Protein AF-M8AI53-F1 (afdb_monomer_lite)

Secondary structure (DSSP, 8-state):
--HHHHHHHHHHHHTTTTTT---TT--EE-TT-SS--EE-GGG-TT-GGGSTT-HHHHHHHHHHHHHSS-EEEES-GGGSHHHHHHHHHHTT-S-EEEE----

Organism: Triticum urartu (NCBI:txid4572)

Structure (mmCIF, N/CA/C/O backbone):
data_AF-M8AI53-F1
#
_entry.id   AF-M8AI53-F1
#
loop_
_atom_site.group_PDB
_atom_site.id
_atom_site.type_symbol
_atom_site.label_atom_id
_atom_site.label_alt_id
_atom_site.label_comp_id
_atom_site.label_asym_id
_atom_site.label_entity_id
_atom_site.label_seq_id
_atom_site.pdbx_PDB_ins_code
_atom_site.C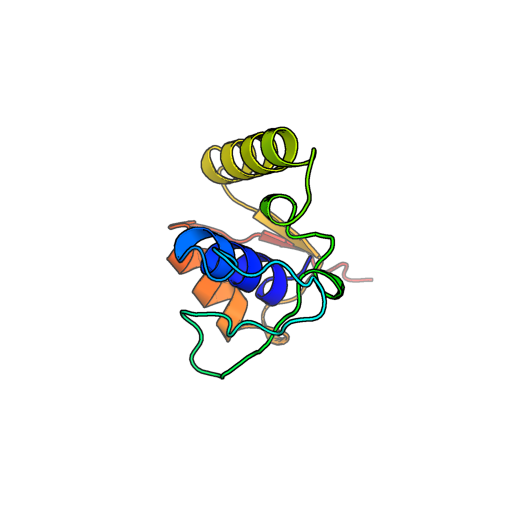artn_x
_atom_site.Cartn_y
_atom_site.Cartn_z
_atom_site.occupancy
_atom_site.B_iso_or_equiv
_atom_site.auth_seq_id
_atom_site.auth_comp_id
_atom_site.auth_asym_id
_atom_site.auth_atom_id
_atom_site.pdbx_PDB_model_num
ATOM 1 N N . MET A 1 1 ? -0.078 9.278 4.777 1.00 72.94 1 MET A N 1
ATOM 2 C CA . MET A 1 1 ? -0.661 8.027 4.244 1.00 72.94 1 MET A CA 1
ATOM 3 C C . MET A 1 1 ? -1.975 7.784 4.965 1.00 72.94 1 MET A C 1
ATOM 5 O O . MET A 1 1 ? -1.951 7.817 6.188 1.00 72.94 1 MET A O 1
ATOM 9 N N . CYS A 1 2 ? -3.075 7.595 4.231 1.00 86.81 2 CYS A N 1
ATOM 10 C CA . CYS A 1 2 ? -4.386 7.221 4.779 1.00 86.81 2 CYS A CA 1
ATOM 11 C C . CYS A 1 2 ? -4.605 5.695 4.714 1.00 86.81 2 CYS A C 1
ATOM 13 O O . CYS A 1 2 ? -3.718 4.975 4.235 1.00 86.81 2 CYS A O 1
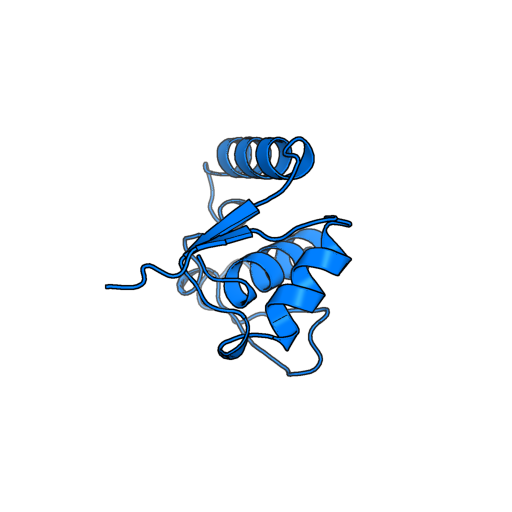ATOM 15 N N . ALA A 1 3 ? -5.752 5.199 5.194 1.00 89.81 3 ALA A N 1
ATOM 16 C CA . ALA A 1 3 ? -6.022 3.766 5.324 1.00 89.81 3 ALA A CA 1
ATOM 17 C C . ALA A 1 3 ? -6.131 3.110 3.946 1.00 89.81 3 ALA A C 1
ATOM 19 O O . ALA A 1 3 ? -5.565 2.039 3.715 1.00 89.81 3 ALA A O 1
ATOM 20 N N . PHE A 1 4 ? -6.754 3.819 3.002 1.00 92.00 4 PHE A N 1
ATOM 21 C CA . PHE A 1 4 ? -6.793 3.425 1.598 1.00 92.00 4 PHE A CA 1
ATOM 22 C C . PHE A 1 4 ? -5.386 3.212 1.023 1.00 92.00 4 PHE A C 1
ATOM 24 O O . PHE A 1 4 ? -5.094 2.148 0.480 1.00 92.00 4 PHE A O 1
ATOM 31 N N . CYS A 1 5 ? -4.476 4.180 1.189 1.00 92.19 5 CYS A N 1
ATOM 32 C CA . CYS A 1 5 ? -3.129 4.088 0.618 1.00 92.19 5 CYS A CA 1
ATOM 33 C C . CYS A 1 5 ? -2.341 2.881 1.142 1.00 92.19 5 CYS A C 1
ATOM 35 O O . CYS A 1 5 ? -1.706 2.183 0.353 1.00 92.19 5 CYS A O 1
ATOM 37 N N . VAL A 1 6 ? -2.366 2.636 2.457 1.00 91.81 6 VAL A N 1
ATOM 38 C CA . VAL A 1 6 ? -1.591 1.537 3.063 1.00 91.81 6 VAL A CA 1
ATOM 39 C C . VAL A 1 6 ? -2.191 0.165 2.762 1.00 91.81 6 VAL A C 1
ATOM 41 O O . VAL A 1 6 ? -1.446 -0.809 2.656 1.00 91.81 6 VAL A O 1
ATOM 44 N N . LEU A 1 7 ? -3.510 0.080 2.565 1.00 94.12 7 LEU A N 1
ATOM 45 C CA . LEU A 1 7 ? -4.165 -1.138 2.092 1.00 94.12 7 LEU A CA 1
ATOM 46 C C . LEU A 1 7 ? -3.828 -1.418 0.624 1.00 94.12 7 LEU A C 1
ATOM 48 O O . LEU A 1 7 ? -3.460 -2.542 0.291 1.00 94.12 7 LEU A O 1
ATOM 52 N N . CYS A 1 8 ? -3.881 -0.401 -0.239 1.00 96.06 8 CYS A N 1
ATOM 53 C CA . CYS A 1 8 ? -3.473 -0.523 -1.639 1.00 96.06 8 CYS A CA 1
ATOM 54 C C . CYS A 1 8 ? -2.017 -0.979 -1.766 1.00 96.06 8 CYS A C 1
ATOM 56 O O . CYS A 1 8 ? -1.742 -1.905 -2.528 1.00 96.06 8 CYS A O 1
ATOM 58 N N . GLN A 1 9 ? -1.109 -0.380 -0.986 1.00 94.81 9 GLN A N 1
ATOM 59 C CA . GLN A 1 9 ? 0.291 -0.799 -0.930 1.00 94.81 9 GLN A CA 1
ATOM 60 C C . GLN A 1 9 ? 0.398 -2.272 -0.525 1.00 94.81 9 GLN A C 1
ATOM 62 O O . GLN A 1 9 ? 1.006 -3.065 -1.241 1.00 94.81 9 GLN A O 1
ATOM 67 N N . HIS A 1 10 ? -0.236 -2.646 0.594 1.00 94.25 10 HIS A N 1
ATOM 68 C CA . HIS A 1 10 ? -0.205 -4.016 1.097 1.00 94.25 10 HIS A CA 1
ATOM 69 C C . HIS A 1 10 ? -0.690 -5.018 0.048 1.00 94.25 10 HIS A C 1
ATOM 71 O O . HIS A 1 10 ? -0.041 -6.036 -0.167 1.00 94.25 10 HIS A O 1
ATOM 77 N N . ASN A 1 11 ? -1.802 -4.730 -0.627 1.00 96.12 11 ASN A N 1
ATOM 78 C CA . ASN A 1 11 ? -2.374 -5.639 -1.612 1.00 96.12 11 ASN A CA 1
ATOM 79 C C . ASN A 1 11 ? -1.494 -5.746 -2.863 1.00 96.12 11 ASN A C 1
ATOM 81 O O . ASN A 1 11 ? -1.199 -6.848 -3.316 1.00 96.12 11 ASN A O 1
ATOM 85 N N . VAL A 1 12 ? -1.029 -4.626 -3.412 1.00 95.88 12 VAL A N 1
ATOM 86 C CA . VAL A 1 12 ? -0.144 -4.642 -4.585 1.00 95.88 12 VAL A CA 1
ATOM 87 C C . VAL A 1 12 ? 1.138 -5.429 -4.311 1.00 95.88 12 VAL A C 1
ATOM 89 O O . VAL A 1 12 ? 1.547 -6.223 -5.157 1.00 95.88 12 VAL A O 1
ATOM 92 N N . GLU A 1 13 ? 1.743 -5.256 -3.133 1.00 93.31 13 GLU A N 1
ATOM 93 C CA . GLU A 1 13 ? 2.949 -5.991 -2.743 1.00 93.31 13 GLU A CA 1
ATOM 94 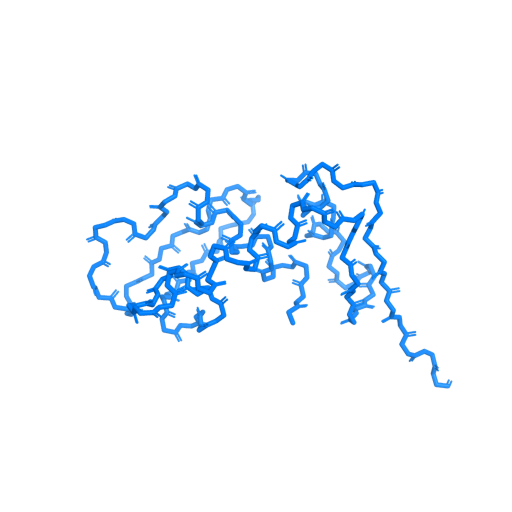C C . GLU A 1 13 ? 2.650 -7.469 -2.464 1.00 93.31 13 GLU A C 1
ATOM 96 O O . GLU A 1 13 ? 3.328 -8.342 -2.992 1.00 93.31 13 GLU A O 1
ATOM 101 N N . ARG A 1 14 ? 1.595 -7.776 -1.699 1.00 93.62 14 ARG A N 1
ATOM 102 C CA . ARG A 1 14 ? 1.206 -9.153 -1.349 1.00 93.62 14 ARG A CA 1
ATOM 103 C C . ARG A 1 14 ? 0.940 -10.023 -2.575 1.00 93.62 14 ARG A C 1
ATOM 105 O O . ARG A 1 14 ? 1.240 -11.214 -2.560 1.00 93.62 14 ARG A O 1
ATOM 112 N N . PHE A 1 15 ? 0.314 -9.447 -3.596 1.00 95.50 15 PHE A N 1
ATOM 113 C CA . PHE A 1 15 ? -0.069 -10.152 -4.817 1.00 95.50 15 PHE A CA 1
ATOM 114 C C . PHE A 1 15 ? 0.925 -9.938 -5.965 1.00 95.50 15 PHE A C 1
ATOM 116 O O . PHE A 1 15 ? 0.653 -10.387 -7.076 1.00 95.50 15 PHE A O 1
ATOM 123 N N . ASN A 1 16 ? 2.053 -9.264 -5.710 1.00 94.31 16 ASN A N 1
ATOM 124 C CA . ASN A 1 16 ? 3.069 -8.932 -6.706 1.00 94.31 16 ASN A CA 1
ATOM 125 C C . ASN A 1 16 ? 2.478 -8.299 -7.983 1.00 94.31 16 ASN A C 1
ATOM 127 O O . ASN A 1 16 ? 2.869 -8.623 -9.102 1.00 94.31 16 ASN A O 1
ATOM 131 N N . ALA A 1 17 ? 1.508 -7.388 -7.834 1.00 95.50 17 ALA A N 1
ATOM 132 C CA . ALA A 1 17 ? 0.726 -6.855 -8.958 1.00 95.50 17 ALA A CA 1
ATOM 133 C C . ALA A 1 17 ? 1.574 -6.087 -9.993 1.00 95.50 17 ALA A C 1
ATOM 135 O O . ALA A 1 17 ? 1.141 -5.861 -11.119 1.00 95.50 17 ALA A O 1
ATOM 136 N N . TYR A 1 18 ? 2.781 -5.687 -9.602 1.00 94.19 18 TYR A N 1
ATOM 137 C CA . TYR A 1 18 ? 3.745 -4.967 -10.423 1.00 94.19 18 TYR A CA 1
ATOM 138 C C . TYR A 1 18 ? 4.789 -5.869 -11.109 1.00 94.19 18 TYR A C 1
ATOM 140 O O . TYR A 1 18 ? 5.612 -5.355 -11.878 1.00 94.19 18 TYR A O 1
ATOM 148 N N . ASP A 1 19 ? 4.788 -7.182 -10.863 1.00 93.75 19 ASP A N 1
ATOM 149 C CA . ASP A 1 19 ? 5.765 -8.101 -11.452 1.00 93.75 19 ASP A CA 1
ATOM 150 C C . ASP A 1 19 ? 5.700 -8.091 -12.982 1.00 93.75 19 ASP A C 1
ATOM 152 O O . ASP A 1 19 ? 4.634 -8.139 -13.594 1.00 93.75 19 ASP A O 1
ATOM 156 N N . GLY A 1 20 ? 6.868 -7.991 -13.619 1.00 92.25 20 GLY A N 1
ATOM 157 C CA . GLY A 1 20 ? 6.990 -7.926 -15.079 1.00 92.25 20 GLY A CA 1
ATOM 158 C C . GLY A 1 20 ? 6.546 -6.601 -15.717 1.00 92.25 20 GLY A C 1
ATOM 159 O O . GLY A 1 20 ? 6.752 -6.410 -16.914 1.00 92.25 20 GLY A O 1
ATOM 160 N N . VAL A 1 21 ? 5.994 -5.656 -14.950 1.00 93.88 21 VAL A N 1
ATOM 161 C CA . VAL A 1 21 ? 5.612 -4.332 -15.457 1.00 93.88 21 VAL A CA 1
ATOM 162 C C . VAL A 1 21 ? 6.843 -3.428 -15.471 1.00 93.88 21 VAL A C 1
ATOM 164 O O . VAL A 1 21 ? 7.297 -2.999 -14.415 1.00 93.88 21 VAL A O 1
ATOM 167 N N . LEU A 1 22 ? 7.394 -3.125 -16.648 1.00 92.69 22 LEU A N 1
ATOM 168 C CA . LEU A 1 22 ? 8.614 -2.310 -16.772 1.00 92.69 22 LEU A CA 1
ATOM 169 C C . LEU A 1 22 ? 8.338 -0.800 -16.852 1.00 92.69 22 LEU A C 1
ATOM 171 O O . LEU A 1 22 ? 9.122 -0.007 -16.336 1.00 92.69 22 LEU A O 1
ATOM 175 N N . ASP A 1 23 ? 7.231 -0.397 -17.481 1.00 95.31 23 ASP A N 1
ATOM 176 C CA . ASP A 1 23 ? 6.840 1.013 -17.598 1.00 95.31 23 ASP A CA 1
ATOM 177 C C . ASP A 1 23 ? 6.158 1.498 -16.312 1.00 95.31 23 ASP A C 1
ATOM 179 O O . ASP A 1 23 ? 5.189 0.910 -15.833 1.00 95.31 23 ASP A O 1
ATOM 183 N N . TYR A 1 24 ? 6.655 2.597 -15.749 1.00 94.31 24 TYR A N 1
ATOM 184 C CA . TYR A 1 24 ? 6.149 3.149 -14.492 1.00 94.31 24 TYR A CA 1
ATOM 185 C C . TYR A 1 24 ? 4.803 3.852 -14.649 1.00 94.31 24 TYR A C 1
ATOM 187 O O . TYR A 1 24 ? 4.126 4.066 -13.643 1.00 94.31 24 TYR A O 1
ATOM 195 N N . ASN A 1 25 ? 4.407 4.184 -15.880 1.00 96.75 25 ASN A N 1
ATOM 196 C CA . ASN A 1 25 ? 3.093 4.738 -16.198 1.00 96.75 25 ASN A CA 1
ATOM 197 C C . ASN A 1 25 ? 2.065 3.661 -16.563 1.00 96.75 25 ASN A C 1
ATOM 199 O O . ASN A 1 25 ? 0.898 3.991 -16.766 1.00 96.75 25 ASN A O 1
ATOM 203 N N . HIS A 1 26 ? 2.464 2.389 -16.629 1.00 97.25 26 HIS A N 1
ATOM 204 C CA . HIS A 1 26 ? 1.524 1.307 -16.877 1.00 97.25 26 HIS A CA 1
ATOM 205 C C . HIS A 1 26 ? 0.632 1.093 -15.641 1.00 97.25 26 HIS A C 1
ATOM 207 O O . HIS A 1 26 ? 1.159 0.871 -14.544 1.00 97.25 26 HIS A O 1
ATOM 213 N N . PRO A 1 27 ? -0.703 1.174 -15.783 1.00 97.44 27 PRO A N 1
ATOM 214 C CA . PRO A 1 27 ? -1.618 0.958 -14.673 1.00 97.44 27 PRO A CA 1
ATOM 215 C C . PRO A 1 27 ? -1.715 -0.526 -14.325 1.00 97.44 27 PRO A C 1
ATOM 217 O O . PRO A 1 27 ? -1.818 -1.378 -15.205 1.00 97.44 27 PRO A O 1
ATOM 220 N N . VAL A 1 28 ? -1.743 -0.835 -13.030 1.00 97.31 28 VAL A N 1
ATOM 221 C CA . VAL A 1 28 ? -2.099 -2.164 -12.522 1.00 97.31 28 VAL A CA 1
ATOM 222 C C . VAL A 1 28 ? -3.348 -2.070 -11.666 1.00 97.31 28 VAL A C 1
ATOM 224 O O . VAL A 1 28 ? -3.592 -1.062 -11.003 1.00 97.31 28 VAL A O 1
ATOM 227 N N . VAL A 1 29 ? -4.144 -3.134 -11.664 1.00 98.06 29 VAL A N 1
ATOM 228 C CA . VAL A 1 29 ? -5.322 -3.225 -10.801 1.00 98.06 29 VAL A CA 1
ATOM 229 C C . VAL A 1 29 ? -4.869 -3.509 -9.378 1.00 98.06 29 VAL A C 1
ATOM 231 O O . VAL A 1 29 ? -4.083 -4.430 -9.163 1.00 98.06 29 VAL A O 1
ATOM 234 N N . VAL A 1 30 ? -5.396 -2.767 -8.406 1.00 97.56 30 VAL A N 1
ATOM 235 C CA . VAL A 1 30 ? -5.199 -3.077 -6.987 1.00 97.56 30 VAL A CA 1
ATOM 236 C C . VAL A 1 30 ? -6.070 -4.286 -6.623 1.00 97.56 30 VAL A C 1
ATOM 238 O O . VAL A 1 30 ? -7.299 -4.185 -6.673 1.00 97.56 30 VAL A O 1
ATOM 241 N N . PRO A 1 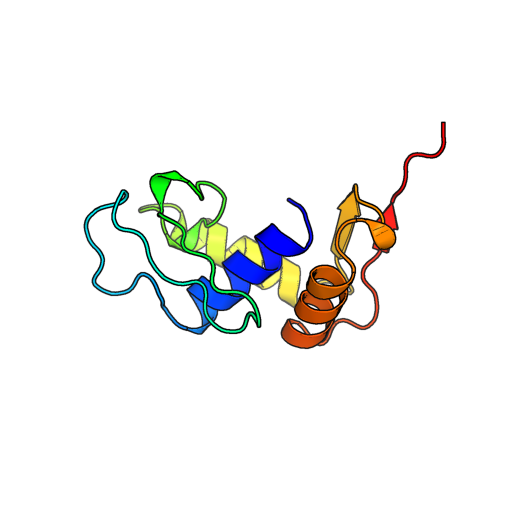31 ? -5.479 -5.436 -6.263 1.00 96.69 31 PRO A N 1
ATOM 242 C CA . PRO A 1 31 ? -6.249 -6.616 -5.888 1.00 96.69 31 PRO A CA 1
ATOM 243 C C . PRO A 1 31 ? -6.858 -6.462 -4.486 1.00 96.69 31 PRO A C 1
ATOM 245 O O . PRO A 1 31 ? -6.437 -5.618 -3.700 1.00 96.69 31 PRO A O 1
ATOM 248 N N . GLY A 1 32 ? -7.841 -7.299 -4.148 1.00 94.38 32 GLY A N 1
ATOM 249 C CA . GLY A 1 32 ? -8.370 -7.400 -2.780 1.00 94.38 32 GLY A CA 1
ATOM 250 C C . GLY A 1 32 ? -9.267 -6.245 -2.316 1.00 94.38 32 GLY A C 1
ATOM 251 O O . GLY A 1 32 ? -9.529 -6.144 -1.121 1.00 94.38 32 GLY A O 1
ATOM 252 N N . LEU A 1 33 ? -9.735 -5.390 -3.229 1.00 95.06 33 LEU A N 1
ATOM 253 C CA . LEU A 1 33 ? -10.734 -4.351 -2.964 1.00 95.06 33 LEU A CA 1
ATOM 254 C C . LEU A 1 33 ? -12.051 -4.689 -3.673 1.00 95.06 33 LEU A C 1
ATOM 256 O O . LEU A 1 33 ? -12.039 -5.269 -4.757 1.00 95.06 33 LEU A O 1
ATOM 260 N N . GLU A 1 34 ? -13.185 -4.315 -3.074 1.00 92.38 34 GLU A N 1
ATOM 261 C CA . GLU A 1 34 ? -14.513 -4.486 -3.689 1.00 92.38 34 GLU A CA 1
ATOM 262 C C . GLU A 1 34 ? -14.654 -3.624 -4.951 1.00 92.38 34 GLU A C 1
ATOM 264 O O . GLU A 1 34 ? -15.137 -4.073 -5.991 1.00 92.38 34 GLU A O 1
ATOM 269 N N . LYS A 1 35 ? -14.185 -2.376 -4.865 1.00 94.50 35 LYS A N 1
ATOM 270 C CA . LYS A 1 35 ? -14.134 -1.446 -5.991 1.00 94.50 35 LYS A CA 1
ATOM 271 C C . LYS A 1 35 ? -12.841 -1.652 -6.771 1.00 94.50 35 LYS A C 1
ATOM 273 O O . LYS A 1 35 ? -11.766 -1.822 -6.197 1.00 94.50 35 LYS A O 1
ATOM 278 N N . ARG A 1 36 ? -12.942 -1.574 -8.099 1.00 96.88 36 ARG A N 1
ATOM 279 C CA . ARG A 1 36 ? -11.777 -1.610 -8.984 1.00 96.88 36 ARG A CA 1
ATOM 280 C C . ARG A 1 36 ? -11.045 -0.273 -8.921 1.00 96.88 36 ARG A C 1
ATOM 282 O O . ARG A 1 36 ? -11.601 0.751 -9.309 1.00 96.88 36 ARG A O 1
ATOM 289 N N . PHE A 1 37 ? -9.780 -0.322 -8.524 1.00 97.44 37 PHE A N 1
ATOM 290 C CA . PHE A 1 37 ? -8.852 0.797 -8.631 1.00 97.44 37 PHE A CA 1
ATOM 291 C C . PHE A 1 37 ? -7.654 0.398 -9.477 1.00 97.44 37 PHE A C 1
ATOM 293 O O . PHE A 1 37 ? -7.194 -0.743 -9.419 1.00 97.44 37 PHE A O 1
ATOM 300 N N . GLU A 1 38 ? -7.152 1.356 -10.244 1.00 97.81 38 GLU A N 1
ATOM 301 C CA . GLU A 1 38 ? -5.930 1.220 -11.022 1.00 97.81 38 GLU A CA 1
ATOM 302 C C . GLU A 1 38 ? -4.910 2.232 -10.521 1.00 97.81 38 GLU A C 1
ATOM 304 O O . GLU A 1 38 ? -5.257 3.367 -10.192 1.00 97.81 38 GLU A O 1
ATOM 309 N N . VAL A 1 39 ? -3.657 1.803 -10.433 1.00 96.75 39 VAL A N 1
ATOM 310 C CA . VAL A 1 39 ? -2.559 2.626 -9.938 1.00 96.75 39 VAL A CA 1
ATOM 311 C C . VAL A 1 39 ? -1.310 2.355 -10.761 1.00 96.75 39 VAL A C 1
ATOM 313 O O . VAL A 1 39 ? -1.012 1.214 -11.111 1.00 96.75 39 VAL A O 1
ATOM 316 N N . THR A 1 40 ? -0.586 3.414 -11.099 1.00 96.69 40 THR A N 1
ATOM 317 C CA . THR A 1 40 ? 0.736 3.313 -11.721 1.00 96.69 40 THR A CA 1
ATOM 318 C C . THR A 1 40 ? 1.819 3.471 -10.654 1.00 96.69 40 THR A C 1
ATOM 320 O O . THR A 1 40 ? 1.596 4.106 -9.618 1.00 96.69 40 THR A O 1
ATOM 323 N N . ARG A 1 41 ? 3.036 2.972 -10.908 1.00 95.19 41 ARG A N 1
ATOM 324 C CA . ARG A 1 41 ? 4.166 3.235 -9.997 1.00 95.19 41 ARG A CA 1
ATOM 325 C C . ARG A 1 41 ? 4.419 4.734 -9.847 1.00 95.19 41 ARG A C 1
ATOM 327 O O . ARG A 1 41 ? 4.642 5.203 -8.736 1.00 95.19 41 ARG A O 1
ATOM 334 N N . ALA A 1 42 ? 4.310 5.491 -10.942 1.00 95.31 42 ALA A N 1
ATOM 335 C CA . ALA A 1 42 ? 4.505 6.940 -10.948 1.00 95.31 42 ALA A CA 1
ATOM 336 C C . ALA A 1 42 ? 3.508 7.698 -10.045 1.00 95.31 42 ALA A C 1
ATOM 338 O O . ALA A 1 42 ? 3.859 8.736 -9.488 1.00 95.31 42 ALA A O 1
ATOM 339 N N . GLN A 1 43 ? 2.290 7.178 -9.856 1.00 95.44 43 GLN A N 1
ATOM 340 C CA . GLN A 1 43 ? 1.287 7.742 -8.942 1.00 95.44 43 GLN A CA 1
ATOM 341 C C . GLN A 1 43 ? 1.512 7.347 -7.474 1.00 95.44 43 GLN A C 1
ATOM 343 O O . GLN A 1 43 ? 0.940 7.969 -6.580 1.00 95.44 43 GLN A O 1
ATOM 348 N N . ALA A 1 44 ? 2.339 6.332 -7.214 1.00 93.62 44 ALA A N 1
ATOM 349 C CA . ALA A 1 44 ? 2.546 5.748 -5.893 1.00 93.62 44 ALA A CA 1
ATOM 350 C C . ALA A 1 44 ? 4.031 5.767 -5.462 1.00 93.62 44 ALA A C 1
ATOM 352 O O . ALA A 1 44 ? 4.618 4.715 -5.195 1.00 93.62 44 ALA A O 1
ATOM 353 N N . PRO A 1 45 ? 4.660 6.952 -5.312 1.00 90.38 45 PRO A N 1
ATOM 354 C CA . PRO A 1 45 ? 6.049 7.059 -4.850 1.00 90.38 45 PRO A CA 1
ATOM 355 C C . PRO A 1 45 ? 6.267 6.483 -3.439 1.00 90.38 45 PRO A C 1
ATOM 357 O O . PRO A 1 45 ? 7.377 6.099 -3.092 1.00 90.38 45 PRO A O 1
ATOM 360 N N . GLY A 1 46 ? 5.206 6.388 -2.628 1.00 89.38 46 GLY A N 1
ATOM 361 C CA . GLY A 1 46 ? 5.250 5.776 -1.297 1.00 89.38 46 GLY A CA 1
ATOM 362 C C . GLY A 1 46 ? 5.258 4.243 -1.291 1.00 89.38 46 GLY A C 1
ATOM 363 O O . GLY A 1 46 ? 5.437 3.657 -0.229 1.00 89.38 46 GLY A O 1
ATOM 364 N N . PHE A 1 47 ? 5.060 3.578 -2.437 1.00 93.56 47 PHE A N 1
ATOM 365 C CA . PHE A 1 47 ? 5.118 2.115 -2.532 1.00 93.56 47 PHE A CA 1
ATOM 366 C C . PHE A 1 47 ? 6.571 1.718 -2.793 1.00 93.56 47 PHE A C 1
ATOM 368 O O . PHE A 1 47 ? 6.959 1.413 -3.919 1.00 93.56 47 PHE A O 1
ATOM 375 N N . PHE A 1 48 ? 7.394 1.813 -1.746 1.00 91.44 48 PHE A N 1
ATOM 376 C CA . PHE A 1 48 ? 8.857 1.809 -1.841 1.00 91.44 48 PHE A CA 1
ATOM 377 C C . PHE A 1 48 ? 9.429 0.601 -2.594 1.00 91.44 48 PHE A C 1
ATOM 379 O O . PHE A 1 48 ? 10.366 0.764 -3.367 1.00 91.44 48 PHE A O 1
ATOM 386 N N . ARG A 1 49 ? 8.825 -0.588 -2.459 1.00 88.75 49 ARG A N 1
ATOM 387 C CA . ARG A 1 49 ? 9.255 -1.806 -3.174 1.00 88.75 49 ARG A CA 1
ATOM 388 C C . ARG A 1 49 ? 9.142 -1.682 -4.703 1.00 88.75 49 ARG A C 1
ATOM 390 O O . ARG A 1 49 ? 9.802 -2.411 -5.432 1.00 88.75 49 ARG A O 1
ATOM 397 N N . GLY A 1 50 ? 8.324 -0.755 -5.202 1.00 85.44 50 GLY A N 1
ATOM 398 C CA . GLY A 1 50 ? 8.187 -0.462 -6.627 1.00 85.44 50 GLY A CA 1
ATOM 399 C C . GLY A 1 50 ? 9.341 0.349 -7.228 1.00 85.44 50 GLY A C 1
ATOM 400 O O . GLY A 1 50 ? 9.351 0.522 -8.447 1.00 85.44 50 GLY A O 1
ATOM 401 N N . TRP A 1 51 ? 10.287 0.838 -6.418 1.00 90.06 51 TRP A N 1
ATOM 402 C CA . TRP A 1 51 ? 11.356 1.742 -6.845 1.00 90.06 51 TRP A CA 1
ATOM 403 C C . TRP A 1 51 ? 12.747 1.113 -6.663 1.00 90.06 51 TRP A C 1
ATOM 405 O O . TRP A 1 51 ? 13.095 0.728 -5.546 1.00 90.06 51 TRP A O 1
ATOM 415 N N . PRO A 1 52 ? 13.579 1.059 -7.721 1.00 89.31 52 PRO A N 1
ATOM 416 C CA . PRO A 1 52 ? 14.938 0.541 -7.631 1.00 89.31 52 PRO A CA 1
ATOM 417 C C . PRO A 1 52 ? 15.764 1.277 -6.575 1.00 89.31 52 PRO A C 1
ATOM 419 O O . PRO A 1 52 ? 15.800 2.510 -6.553 1.00 89.31 52 PRO A O 1
ATOM 422 N N . GLY A 1 53 ? 16.448 0.525 -5.719 1.00 92.69 53 GLY A N 1
ATOM 423 C CA . GLY A 1 53 ? 17.290 1.057 -4.645 1.00 92.69 53 GLY A CA 1
ATOM 424 C C . GLY A 1 53 ? 16.546 1.364 -3.341 1.00 92.69 53 GLY A C 1
ATOM 425 O O . GLY A 1 53 ? 17.186 1.752 -2.362 1.00 92.69 53 GLY A O 1
ATOM 426 N N . TRP A 1 54 ? 15.224 1.182 -3.297 1.00 94.00 54 TRP A N 1
ATOM 427 C CA . TRP A 1 54 ? 14.403 1.368 -2.097 1.00 94.00 54 TRP A CA 1
ATOM 428 C C . TRP A 1 54 ? 13.997 0.051 -1.426 1.00 94.00 54 TRP A C 1
ATOM 430 O O . TRP A 1 54 ? 13.308 0.076 -0.407 1.00 94.00 54 TRP A O 1
ATOM 440 N N . GLU A 1 55 ? 14.446 -1.097 -1.935 1.00 92.56 55 GLU A N 1
ATOM 441 C CA . GLU A 1 55 ? 14.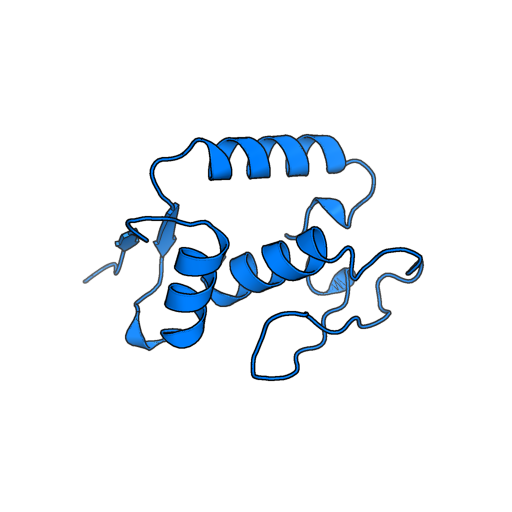022 -2.429 -1.493 1.00 92.56 55 GLU A CA 1
ATOM 442 C C . GLU A 1 55 ? 14.320 -2.650 -0.007 1.00 92.56 55 GLU A C 1
ATOM 444 O O . GLU A 1 55 ? 13.424 -2.989 0.761 1.00 92.56 55 GLU A O 1
ATOM 449 N N . LYS A 1 56 ? 15.549 -2.344 0.433 1.00 94.75 56 LYS A N 1
ATOM 450 C CA . LYS A 1 56 ? 15.925 -2.461 1.850 1.00 94.75 56 LYS A CA 1
ATOM 451 C C . LYS A 1 56 ? 15.062 -1.568 2.745 1.00 94.75 56 LYS A C 1
ATOM 453 O O . LYS A 1 56 ? 14.676 -1.977 3.834 1.00 94.75 56 LYS A O 1
ATOM 458 N N . PHE A 1 57 ? 14.780 -0.342 2.306 1.00 95.06 57 PHE A N 1
ATOM 459 C CA . PHE A 1 57 ? 13.943 0.576 3.075 1.00 95.06 57 PHE A CA 1
ATOM 460 C C . PHE A 1 57 ? 12.499 0.071 3.155 1.00 95.06 57 PHE A C 1
ATOM 462 O O . PHE A 1 57 ? 11.894 0.132 4.222 1.00 95.06 57 PHE A O 1
ATOM 469 N N . ALA A 1 58 ? 11.970 -0.479 2.059 1.00 93.06 58 ALA A N 1
ATOM 470 C CA . ALA A 1 58 ? 10.661 -1.118 2.035 1.00 93.06 58 ALA A CA 1
ATOM 471 C C . ALA A 1 58 ? 10.599 -2.291 3.025 1.00 93.06 58 ALA A C 1
ATOM 473 O O . ALA A 1 58 ? 9.673 -2.359 3.829 1.00 93.06 58 ALA A O 1
ATOM 474 N N . ASP A 1 59 ? 11.610 -3.164 3.025 1.00 93.69 59 ASP A N 1
ATOM 475 C CA . ASP A 1 59 ? 11.706 -4.291 3.958 1.00 93.69 59 ASP A CA 1
ATOM 476 C C . ASP A 1 59 ? 11.811 -3.830 5.421 1.00 93.69 59 ASP A C 1
ATOM 478 O O . ASP A 1 59 ? 11.185 -4.416 6.305 1.00 93.69 59 ASP A O 1
ATOM 482 N N . ASP A 1 60 ? 12.571 -2.767 5.695 1.00 95.62 60 ASP A N 1
ATOM 483 C CA . ASP A 1 60 ? 12.695 -2.191 7.036 1.00 95.62 60 ASP A CA 1
ATOM 484 C C . ASP A 1 60 ? 11.364 -1.588 7.523 1.00 95.62 60 ASP A C 1
ATOM 486 O O . ASP A 1 60 ? 10.975 -1.810 8.672 1.00 95.62 60 ASP A O 1
ATOM 490 N N . VAL A 1 61 ? 10.637 -0.876 6.653 1.00 91.44 61 VAL A N 1
ATOM 491 C CA . VAL A 1 61 ? 9.303 -0.328 6.953 1.00 91.44 61 VAL A CA 1
ATOM 492 C C . VAL A 1 61 ? 8.291 -1.445 7.197 1.00 91.44 61 VAL A C 1
ATOM 494 O O . VAL A 1 61 ? 7.528 -1.374 8.160 1.00 91.44 61 VAL A O 1
ATOM 497 N N . GLU A 1 62 ? 8.273 -2.477 6.356 1.00 90.19 62 GLU A N 1
ATOM 498 C CA . GLU A 1 62 ? 7.338 -3.595 6.499 1.00 90.19 62 GLU A CA 1
ATOM 499 C C . GLU A 1 62 ? 7.618 -4.423 7.754 1.00 90.19 62 GLU A C 1
ATOM 501 O O . GLU A 1 62 ? 6.677 -4.788 8.460 1.00 90.19 62 GLU A O 1
ATOM 506 N N . ARG A 1 63 ? 8.893 -4.640 8.097 1.00 92.56 63 ARG A N 1
ATOM 507 C CA . ARG A 1 63 ? 9.280 -5.278 9.359 1.00 92.56 63 ARG A CA 1
ATOM 508 C C . ARG A 1 63 ? 8.819 -4.457 10.563 1.00 92.56 63 ARG A C 1
ATOM 510 O O . ARG A 1 63 ? 8.152 -4.999 11.436 1.00 92.56 63 ARG A O 1
ATOM 517 N N . ALA A 1 64 ? 9.085 -3.150 10.570 1.00 91.50 64 ALA A N 1
ATOM 518 C CA . ALA A 1 64 ? 8.645 -2.270 11.652 1.00 91.50 64 ALA A CA 1
ATOM 519 C C . ALA A 1 64 ? 7.113 -2.252 11.803 1.00 91.50 64 ALA A C 1
ATOM 521 O O . ALA A 1 64 ? 6.606 -2.246 12.920 1.00 91.50 64 ALA A O 1
ATOM 522 N N . ARG A 1 65 ? 6.359 -2.284 10.694 1.00 87.25 65 ARG A N 1
ATOM 523 C CA . ARG A 1 65 ? 4.889 -2.386 10.724 1.00 87.25 65 ARG A CA 1
ATOM 524 C C . ARG A 1 65 ? 4.395 -3.726 11.267 1.00 87.25 65 ARG A C 1
ATOM 526 O O . ARG A 1 65 ? 3.359 -3.742 11.917 1.00 87.25 65 ARG A O 1
ATOM 533 N N . ALA A 1 66 ? 5.080 -4.827 10.961 1.00 87.50 66 ALA A N 1
ATOM 534 C CA . ALA A 1 66 ? 4.704 -6.164 11.419 1.00 87.50 66 ALA A CA 1
ATOM 535 C C . ALA A 1 66 ? 5.028 -6.404 12.904 1.00 87.50 66 ALA A C 1
ATOM 537 O O . ALA A 1 66 ? 4.332 -7.172 13.561 1.00 87.50 66 ALA A O 1
ATOM 538 N N . GLU A 1 67 ? 6.080 -5.763 13.417 1.00 90.06 67 GLU A N 1
ATOM 539 C CA . GLU A 1 67 ? 6.504 -5.853 14.821 1.00 90.06 67 GLU A CA 1
ATOM 540 C C . GLU A 1 67 ? 5.768 -4.865 15.741 1.00 90.06 67 GLU A C 1
ATOM 542 O O . GLU A 1 67 ? 5.764 -5.051 16.956 1.00 90.06 67 GLU A O 1
ATOM 547 N N . ALA A 1 68 ? 5.157 -3.815 15.186 1.00 87.81 68 ALA A N 1
ATOM 548 C CA . ALA A 1 68 ? 4.417 -2.823 15.956 1.00 87.81 68 ALA A CA 1
ATOM 549 C C . ALA A 1 68 ? 3.086 -3.371 16.497 1.00 87.81 68 ALA A C 1
ATOM 551 O O . ALA A 1 68 ? 2.385 -4.125 15.824 1.00 87.81 68 ALA A O 1
ATOM 552 N N . ASP A 1 69 ? 2.678 -2.889 17.674 1.00 85.12 69 ASP A N 1
ATOM 553 C CA . ASP A 1 69 ? 1.364 -3.202 18.258 1.00 85.12 69 ASP A CA 1
ATOM 554 C C . ASP A 1 69 ? 0.192 -2.634 17.434 1.00 85.12 69 ASP A C 1
ATOM 556 O O . ASP A 1 69 ? -0.938 -3.119 17.517 1.00 85.12 69 ASP A O 1
ATOM 560 N N . GLY A 1 70 ? 0.456 -1.601 16.629 1.00 85.44 70 GLY A N 1
ATOM 561 C CA . GLY A 1 70 ? -0.526 -0.964 15.761 1.00 85.44 70 GLY A CA 1
ATOM 562 C C . GLY A 1 70 ? 0.054 0.202 14.964 1.00 85.44 70 GLY A C 1
ATOM 563 O O . GLY A 1 70 ? 1.244 0.512 15.031 1.00 85.44 70 GLY A O 1
ATOM 564 N N . VAL A 1 71 ? -0.809 0.872 14.197 1.00 84.25 71 VAL A N 1
ATOM 565 C CA . VAL A 1 71 ? -0.452 2.053 13.397 1.00 84.25 71 VAL A CA 1
ATOM 566 C C . VAL A 1 71 ? -1.267 3.248 13.863 1.00 84.25 71 VAL A C 1
ATOM 568 O O . VAL A 1 71 ? -2.485 3.161 14.017 1.00 84.25 71 VAL A O 1
ATOM 571 N N . VAL A 1 72 ? -0.577 4.375 14.033 1.00 85.44 72 VAL A N 1
ATOM 572 C CA . VAL A 1 72 ? -1.193 5.678 14.268 1.00 85.44 72 VAL A CA 1
ATOM 573 C C . VAL A 1 72 ? -1.382 6.403 12.940 1.00 85.44 72 VAL A C 1
ATOM 575 O O . VAL A 1 72 ? -0.436 6.530 12.159 1.00 85.44 72 VAL A O 1
ATOM 578 N N . MET A 1 73 ? -2.589 6.900 12.685 1.00 82.19 73 MET A N 1
ATOM 579 C CA . MET A 1 73 ? -2.919 7.593 11.444 1.00 82.19 73 MET A CA 1
ATOM 580 C C . MET A 1 73 ? -3.677 8.894 11.706 1.00 82.19 73 MET A C 1
ATOM 582 O O . MET A 1 73 ? -4.637 8.922 12.470 1.00 82.19 73 MET A O 1
ATOM 586 N N . ASN A 1 74 ? -3.252 9.968 11.038 1.00 83.19 74 ASN A N 1
ATOM 587 C CA . ASN A 1 74 ? -3.963 11.246 11.030 1.00 83.19 74 ASN A CA 1
ATOM 588 C C . ASN A 1 74 ? -5.113 11.172 10.014 1.00 83.19 74 ASN A C 1
ATOM 590 O O . ASN A 1 74 ? -4.904 11.392 8.819 1.00 83.19 74 ASN A O 1
ATOM 594 N N . THR A 1 75 ? -6.283 10.744 10.477 1.00 74.44 75 THR A N 1
ATOM 595 C CA . THR A 1 75 ? -7.511 10.565 9.691 1.00 74.44 75 THR A CA 1
ATOM 596 C C . THR A 1 75 ? -8.711 10.573 10.652 1.00 74.44 75 THR A C 1
ATOM 598 O O . THR A 1 75 ? -8.537 10.868 11.830 1.00 74.44 75 THR A O 1
ATOM 601 N N . PHE A 1 76 ? -9.915 10.254 10.187 1.00 80.81 76 PHE A N 1
ATOM 602 C CA . PHE A 1 76 ? -11.080 9.919 11.017 1.00 80.81 76 PHE A CA 1
ATOM 603 C C . PHE A 1 76 ? -11.851 8.775 10.344 1.00 80.81 76 PHE A C 1
ATOM 605 O O . PHE A 1 76 ? -11.833 8.655 9.115 1.00 80.81 76 PHE A O 1
ATOM 612 N N . VAL A 1 77 ? -12.467 7.888 11.132 1.00 81.69 77 VAL A N 1
ATOM 613 C CA . VAL A 1 77 ? -13.026 6.611 10.638 1.00 81.69 77 VAL A CA 1
ATOM 614 C C . VAL A 1 77 ? -14.088 6.839 9.566 1.00 81.69 77 VAL A C 1
ATOM 616 O O . VAL A 1 77 ? -14.136 6.112 8.579 1.00 81.69 77 VAL A O 1
ATOM 619 N N . GLU A 1 78 ? -14.917 7.860 9.739 1.00 86.12 78 GLU A N 1
ATOM 620 C CA . GLU A 1 78 ? -16.073 8.161 8.900 1.00 86.12 78 GLU A CA 1
ATOM 621 C C . GLU A 1 78 ? -15.685 8.528 7.462 1.00 86.12 78 GLU A C 1
ATOM 623 O O . GLU A 1 78 ? -16.503 8.378 6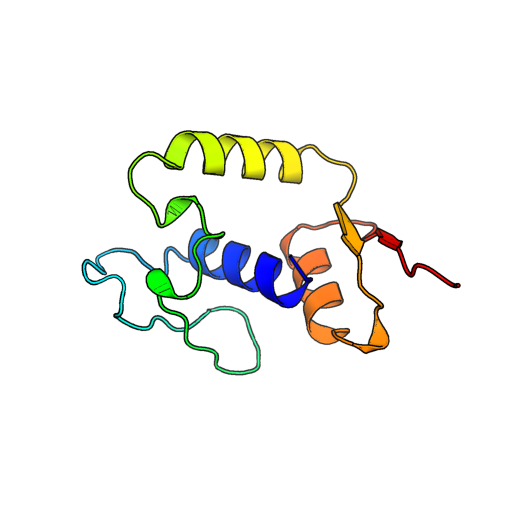.556 1.00 86.12 78 GLU A O 1
ATOM 628 N N . MET A 1 79 ? -14.444 8.970 7.229 1.00 86.12 79 MET A N 1
ATOM 629 C CA . MET A 1 79 ? -13.953 9.303 5.889 1.00 86.12 79 MET A CA 1
ATOM 630 C C . MET A 1 79 ? -13.650 8.058 5.047 1.00 86.12 79 MET A C 1
ATOM 632 O O . MET A 1 79 ? -13.859 8.063 3.836 1.00 86.12 79 MET A O 1
ATOM 636 N N . GLU A 1 80 ? -13.134 6.997 5.673 1.00 86.00 80 GLU A N 1
ATOM 637 C CA . GLU A 1 80 ? -12.600 5.810 4.992 1.00 86.00 80 GLU A CA 1
ATOM 638 C C . GLU A 1 80 ? -12.948 4.492 5.724 1.00 86.00 80 GLU A C 1
ATOM 640 O O . GLU A 1 80 ? -12.066 3.646 5.919 1.00 86.00 80 GLU A O 1
ATOM 645 N N . PRO A 1 81 ? -14.211 4.264 6.137 1.00 89.00 81 PRO A N 1
ATOM 646 C CA . PRO A 1 81 ? -14.545 3.171 7.055 1.00 89.00 81 PRO A CA 1
ATOM 647 C C . PRO A 1 81 ? -14.230 1.792 6.460 1.00 89.00 81 PRO A C 1
ATOM 649 O O . PRO A 1 81 ? -13.697 0.919 7.147 1.00 89.00 81 PRO A O 1
ATOM 652 N N . GLU A 1 82 ? -14.489 1.614 5.159 1.00 91.81 82 GLU A N 1
ATOM 653 C CA . GLU A 1 82 ? -14.212 0.369 4.431 1.00 91.81 82 GLU A CA 1
ATOM 654 C C . GLU A 1 82 ? -12.707 0.041 4.382 1.00 91.81 82 GLU A C 1
ATOM 656 O O . GLU A 1 82 ? -12.312 -1.117 4.535 1.00 91.81 82 GLU A O 1
ATOM 661 N N . TYR A 1 83 ? -11.845 1.053 4.254 1.00 91.31 83 TYR A N 1
ATOM 662 C CA . TYR A 1 83 ? -10.398 0.857 4.134 1.00 91.31 83 TYR A CA 1
ATOM 663 C C . TYR A 1 83 ? -9.702 0.711 5.486 1.00 91.31 83 TYR A C 1
ATOM 665 O O . TYR A 1 83 ? -8.749 -0.061 5.588 1.00 91.31 83 TYR A O 1
ATOM 673 N N . VAL A 1 84 ? -10.188 1.389 6.532 1.00 89.94 84 VAL A N 1
ATOM 674 C CA . VAL A 1 84 ? -9.717 1.173 7.911 1.00 89.94 84 VAL A CA 1
ATOM 675 C C . VAL A 1 84 ? -9.964 -0.279 8.320 1.00 89.94 84 VAL A C 1
ATOM 677 O O . VAL A 1 84 ? -9.035 -0.960 8.758 1.00 89.94 84 VAL A O 1
ATOM 680 N N . ALA A 1 85 ? -11.185 -0.780 8.102 1.00 90.00 85 ALA A N 1
ATOM 681 C CA . ALA A 1 85 ? -11.538 -2.166 8.397 1.00 90.00 85 ALA A CA 1
ATOM 682 C C . ALA A 1 85 ? -10.723 -3.159 7.550 1.00 90.00 85 ALA A C 1
ATOM 684 O O . ALA A 1 85 ? -10.164 -4.119 8.086 1.00 90.00 85 ALA A O 1
ATOM 685 N N . GLY A 1 86 ? -10.600 -2.905 6.242 1.00 92.56 86 GLY A N 1
ATOM 686 C CA . GLY A 1 86 ? -9.817 -3.745 5.336 1.00 92.56 86 GLY A CA 1
ATOM 687 C C . GLY A 1 86 ? -8.338 -3.828 5.724 1.00 92.56 86 GLY A C 1
ATOM 688 O O . GLY A 1 86 ? -7.767 -4.917 5.737 1.00 92.56 86 GLY A O 1
ATOM 689 N N . TYR A 1 87 ? -7.720 -2.705 6.101 1.00 91.00 87 TYR A N 1
ATOM 690 C CA . TYR A 1 87 ? -6.321 -2.680 6.527 1.00 91.00 87 TYR A CA 1
ATOM 691 C C . TYR A 1 87 ? -6.101 -3.390 7.866 1.00 91.00 87 TYR A C 1
ATOM 693 O O . TYR A 1 87 ? -5.155 -4.170 7.992 1.00 91.00 87 TYR A O 1
ATOM 701 N N . ALA A 1 88 ? -6.988 -3.179 8.845 1.00 89.50 88 ALA A N 1
ATOM 702 C CA . ALA A 1 88 ? -6.929 -3.880 10.126 1.00 89.50 88 ALA A CA 1
ATOM 703 C C . ALA A 1 88 ? -7.018 -5.404 9.936 1.00 89.50 88 ALA A C 1
ATOM 705 O O . ALA A 1 88 ? -6.189 -6.141 10.472 1.00 89.50 88 ALA A O 1
ATOM 706 N N . ALA A 1 89 ? -7.951 -5.867 9.096 1.00 90.75 89 ALA A N 1
ATOM 707 C CA . ALA A 1 89 ? -8.108 -7.280 8.765 1.00 90.75 89 ALA A CA 1
ATOM 708 C C . ALA A 1 89 ? -6.885 -7.849 8.027 1.00 90.75 89 ALA A C 1
ATOM 710 O O . ALA A 1 89 ? -6.378 -8.908 8.398 1.00 90.75 89 ALA A O 1
ATOM 711 N N . ALA A 1 90 ? -6.370 -7.137 7.018 1.00 90.06 90 ALA A N 1
ATOM 712 C CA . ALA A 1 90 ? -5.216 -7.572 6.229 1.00 90.06 90 ALA A CA 1
ATOM 713 C C . ALA A 1 90 ? -3.939 -7.742 7.069 1.00 90.06 90 ALA A C 1
ATOM 715 O O . ALA A 1 90 ? -3.094 -8.584 6.758 1.00 90.06 90 ALA A O 1
ATOM 716 N N . ARG A 1 91 ? -3.805 -6.956 8.142 1.00 86.31 91 ARG A N 1
ATOM 717 C CA . ARG A 1 91 ? -2.644 -6.962 9.040 1.00 86.31 91 ARG A CA 1
ATOM 718 C C . ARG A 1 91 ? -2.880 -7.702 10.358 1.00 86.31 91 ARG A C 1
ATOM 720 O O . ARG A 1 91 ? -1.973 -7.729 11.180 1.00 86.31 91 ARG A O 1
ATOM 727 N N . ALA A 1 92 ? -4.064 -8.285 10.561 1.00 84.75 92 ALA A N 1
ATOM 728 C CA . ALA A 1 92 ? -4.476 -8.889 11.832 1.00 84.75 92 ALA A CA 1
ATOM 729 C C . ALA A 1 92 ? -4.239 -7.966 13.049 1.00 84.75 92 ALA A C 1
ATOM 731 O O . ALA A 1 92 ? -3.938 -8.430 14.151 1.00 84.75 92 ALA A O 1
ATOM 732 N N . MET A 1 93 ? -4.354 -6.651 12.843 1.00 74.31 93 MET A N 1
ATOM 733 C CA . MET A 1 93 ? -4.162 -5.666 13.903 1.00 74.31 93 MET A CA 1
ATOM 734 C C . MET A 1 93 ? -5.388 -5.634 14.804 1.00 74.31 93 MET A C 1
ATOM 736 O O . MET A 1 93 ? -6.521 -5.727 14.329 1.00 74.31 93 MET A O 1
ATOM 740 N N . LYS A 1 94 ? -5.149 -5.470 16.105 1.00 56.66 94 LYS A N 1
ATOM 741 C CA . LYS A 1 94 ? -6.223 -5.307 17.088 1.00 56.66 94 LYS A CA 1
ATOM 742 C C . LYS A 1 94 ? -6.770 -3.880 17.085 1.00 56.66 94 LYS A C 1
ATOM 744 O O . LYS A 1 94 ? -7.983 -3.730 17.134 1.00 56.66 94 LYS A O 1
ATOM 749 N N . ASP A 1 95 ? -5.899 -2.875 16.921 1.00 60.34 95 ASP A N 1
ATOM 750 C CA . ASP A 1 95 ? -6.266 -1.457 16.995 1.00 60.34 95 ASP A CA 1
ATOM 751 C C . ASP A 1 95 ? -5.571 -0.609 15.908 1.00 60.34 95 ASP A C 1
ATOM 753 O O . ASP A 1 95 ? -4.352 -0.655 15.730 1.00 60.34 95 ASP A O 1
ATOM 757 N N . VAL A 1 96 ? -6.352 0.205 15.188 1.00 63.34 96 VAL A N 1
ATOM 758 C CA . VAL A 1 96 ? -5.852 1.306 14.345 1.00 63.34 96 VAL A CA 1
ATOM 759 C C . VAL A 1 96 ? -6.153 2.599 15.091 1.00 63.34 96 VAL A C 1
ATOM 761 O O . VAL A 1 96 ? -7.309 3.008 15.192 1.00 63.34 96 VAL A O 1
ATOM 764 N N . LEU A 1 97 ? -5.117 3.228 15.647 1.00 64.62 97 LEU A N 1
ATOM 765 C CA . LEU A 1 97 ? -5.260 4.460 16.418 1.00 64.62 97 LEU A CA 1
ATOM 766 C C . LEU A 1 97 ? -5.376 5.642 15.462 1.00 64.62 97 LEU A C 1
ATOM 768 O O . LEU A 1 97 ? -4.432 6.010 14.761 1.00 64.62 97 LEU A O 1
ATOM 772 N N . ILE A 1 98 ? -6.559 6.235 15.437 1.00 66.25 98 ILE A N 1
ATOM 773 C CA . ILE A 1 98 ? -6.878 7.355 14.567 1.00 66.25 98 ILE A CA 1
ATOM 774 C C . ILE A 1 98 ? -6.851 8.627 15.407 1.00 66.25 98 ILE A C 1
ATOM 776 O O . ILE A 1 98 ? -7.647 8.783 16.329 1.00 66.25 98 ILE A O 1
ATOM 780 N N . PHE A 1 99 ? -5.896 9.511 15.118 1.00 59.75 99 PHE A N 1
ATOM 781 C CA . PHE A 1 99 ? -5.811 10.811 15.775 1.00 59.75 99 PHE A CA 1
ATOM 782 C C . PHE A 1 99 ? -6.550 11.835 14.929 1.00 59.75 99 PHE A C 1
ATOM 784 O O . PHE A 1 99 ? -6.098 12.184 13.838 1.00 59.75 99 PHE A O 1
ATOM 791 N N . VAL A 1 100 ? -7.657 12.330 15.472 1.00 56.88 100 VAL A N 1
ATOM 792 C CA . VAL A 1 100 ? -8.293 13.563 15.019 1.00 56.88 100 VAL A CA 1
ATOM 793 C C . VAL A 1 100 ? -7.670 14.689 15.832 1.00 56.88 100 VAL A C 1
ATOM 795 O O . VAL A 1 100 ? -7.669 14.640 17.061 1.00 56.88 100 VAL A O 1
ATOM 798 N N . HIS A 1 101 ? -7.090 15.688 15.171 1.00 49.31 101 HIS A N 1
ATOM 799 C CA . HIS A 1 101 ? -6.794 16.937 15.864 1.00 49.31 101 HIS A CA 1
ATOM 800 C C . HIS A 1 101 ? -8.124 17.672 16.043 1.00 49.31 101 HIS A C 1
ATOM 802 O O . HIS A 1 101 ? -8.540 18.424 15.163 1.00 49.31 101 HIS A O 1
ATOM 808 N N . ASP A 1 102 ? -8.798 17.433 17.165 1.00 46.59 102 ASP A N 1
ATOM 809 C CA . ASP A 1 102 ? -9.857 18.327 17.625 1.00 46.59 102 ASP A CA 1
ATOM 810 C C . ASP A 1 102 ? -9.193 19.682 17.926 1.00 46.59 102 ASP A C 1
ATOM 812 O O . ASP A 1 102 ? -8.208 19.748 18.665 1.00 46.59 102 ASP A O 1
ATOM 816 N N . ASN A 1 103 ? -9.634 20.740 17.243 1.00 40.94 103 ASN A N 1
ATOM 817 C CA . ASN A 1 103 ? -9.217 22.123 17.508 1.00 40.94 103 ASN A CA 1
ATOM 818 C C . ASN A 1 103 ? -10.110 22.749 18.578 1.00 40.94 103 ASN A C 1
ATOM 820 O O . ASN A 1 103 ? -11.337 22.513 18.512 1.00 40.94 103 ASN A O 1
#

pLDDT: mean 87.89, std 11.68, range [40.94, 98.06]

Foldseek 3Di:
DDLVLVLLLLQCVVVVQCPPPPDQPDWTWRPDDPDTDTDGNVRCVVSQCSDPPSVVVNVVVVVCCLPDLEEEDADDCVVPVVSNVSSCVSNVHPDHHYDHPDD

Radius of gyration: 14.15 Å; chains: 1; bounding box: 33×32×36 Å

Sequence (103 aa):
MCAFCVLCQHNVERFNAYDGVLDYNHPVVVPGLEKRFEVTRAQAPGFFRGWPGWEKFADDVERARAEADGVVMNTFVEMEPEYVAGYAAARAMKDVLIFVHDN